Protein AF-A0AAW4X122-F1 (afdb_monomer_lite)

Organism: NCBI:txid2886943

InterPro domains:
  IPR004697 p-Aminobenzoyl-glutamate transport protein AbgT [PF03806] (35-118)
  IPR004697 p-Aminobenzoyl-glutamate transport protein AbgT [PTHR30282] (35-118)

Secondary structure (DSSP, 8-state):
-HHHHHHHHHTS-TTTHHHHHHHHHHHHHHHHHTTB-HHHHHHHHHHHHHHHHTT-TTSTTHHHHHHHHHTT-TT--HHHHHHHHHHHHHHHHHHHHHHHHHHHHTT--SSTT--SB-

Radius of gyration: 17.91 Å; chains: 1; bounding box: 44×28×44 Å

Structure (mmCIF, N/CA/C/O backbone):
data_AF-A0AAW4X122-F1
#
_entry.id   AF-A0AAW4X122-F1
#
loop_
_atom_site.group_PDB
_atom_site.id
_atom_site.type_symbol
_atom_site.label_atom_id
_atom_site.label_alt_id
_atom_site.label_comp_id
_atom_site.label_asym_id
_atom_site.label_entity_id
_atom_site.label_seq_id
_atom_site.pdbx_PDB_ins_code
_atom_site.Cartn_x
_atom_site.Cartn_y
_atom_site.Cartn_z
_atom_site.occupancy
_atom_site.B_iso_or_equiv
_atom_site.auth_seq_id
_atom_site.auth_comp_id
_atom_site.auth_asym_id
_atom_site.auth_atom_id
_atom_site.pdbx_PDB_model_num
ATOM 1 N N . MET A 1 1 ? 12.952 15.466 -13.818 1.00 48.69 1 MET A N 1
ATOM 2 C CA . MET A 1 1 ? 13.704 14.768 -12.749 1.00 48.69 1 MET A CA 1
ATOM 3 C C . MET A 1 1 ? 13.443 15.345 -11.349 1.00 48.69 1 MET A C 1
ATOM 5 O O . MET A 1 1 ? 13.039 14.600 -10.468 1.00 48.69 1 MET A O 1
ATOM 9 N N . SER A 1 2 ? 13.592 16.659 -11.122 1.00 38.81 2 SER A N 1
ATOM 10 C CA . SER A 1 2 ? 13.563 17.251 -9.765 1.00 38.81 2 SER A CA 1
ATOM 11 C C . SER A 1 2 ? 12.196 17.275 -9.059 1.00 38.81 2 SER A C 1
ATOM 13 O O . SER A 1 2 ? 12.145 17.308 -7.834 1.00 38.81 2 SER A O 1
ATOM 15 N N . ALA A 1 3 ? 11.078 17.220 -9.792 1.00 51.22 3 ALA A N 1
ATOM 16 C CA . ALA A 1 3 ? 9.736 17.197 -9.194 1.00 51.22 3 ALA A CA 1
ATOM 17 C C . ALA A 1 3 ? 9.359 15.825 -8.599 1.00 51.22 3 ALA A C 1
ATOM 19 O O . ALA A 1 3 ? 8.618 15.760 -7.620 1.00 51.22 3 ALA A O 1
ATOM 20 N N . LEU A 1 4 ? 9.894 14.739 -9.167 1.00 52.38 4 LEU A N 1
ATOM 21 C CA . LEU A 1 4 ? 9.585 13.365 -8.761 1.00 52.38 4 LEU A CA 1
ATOM 22 C C . LEU A 1 4 ? 10.324 12.992 -7.470 1.00 52.38 4 LEU A C 1
ATOM 24 O O . LEU A 1 4 ? 9.711 12.508 -6.522 1.00 52.38 4 LEU A O 1
ATOM 28 N N . LEU A 1 5 ? 11.615 13.338 -7.405 1.00 58.81 5 LEU A N 1
ATOM 29 C CA . LEU A 1 5 ? 12.432 13.221 -6.194 1.00 58.81 5 LEU A CA 1
ATOM 30 C C . LEU A 1 5 ? 11.823 14.014 -5.035 1.00 58.81 5 LEU A C 1
ATOM 32 O O . LEU A 1 5 ? 11.751 13.525 -3.916 1.00 58.81 5 LEU A O 1
ATOM 36 N N . ARG A 1 6 ? 11.299 15.213 -5.311 1.00 51.34 6 ARG A N 1
ATOM 37 C CA . ARG A 1 6 ? 10.684 16.062 -4.287 1.00 51.34 6 ARG A CA 1
ATOM 38 C C . ARG A 1 6 ? 9.366 15.487 -3.756 1.00 51.34 6 ARG A C 1
ATOM 40 O O . ARG A 1 6 ? 9.108 15.599 -2.566 1.00 51.34 6 ARG A O 1
ATOM 47 N N . LYS A 1 7 ? 8.557 14.837 -4.600 1.00 55.28 7 LYS A N 1
ATOM 48 C CA . LYS A 1 7 ? 7.319 14.160 -4.170 1.00 55.28 7 LYS A CA 1
ATOM 49 C C . LYS A 1 7 ? 7.583 12.868 -3.385 1.00 55.28 7 LYS A C 1
ATOM 51 O O . LYS A 1 7 ? 6.836 12.580 -2.461 1.00 55.28 7 LYS A O 1
ATOM 56 N N . LEU A 1 8 ? 8.645 12.135 -3.727 1.00 60.09 8 LEU A N 1
ATOM 57 C CA . LEU A 1 8 ? 9.098 10.945 -2.994 1.00 60.09 8 LEU A CA 1
ATOM 58 C C . LEU A 1 8 ? 9.674 11.297 -1.616 1.00 60.09 8 LEU A C 1
ATOM 60 O O . LEU A 1 8 ? 9.365 10.632 -0.634 1.00 60.09 8 LEU A O 1
ATOM 64 N N . VAL A 1 9 ? 10.473 12.365 -1.534 1.00 61.22 9 VAL A N 1
ATOM 65 C CA . VAL A 1 9 ? 11.101 12.809 -0.279 1.00 61.22 9 VAL A CA 1
ATOM 66 C C . VAL A 1 9 ? 10.086 13.435 0.680 1.00 61.22 9 VAL A C 1
ATOM 68 O O . VAL A 1 9 ? 10.154 13.180 1.874 1.00 61.22 9 VAL A O 1
ATOM 71 N N . LEU A 1 10 ? 9.128 14.223 0.180 1.00 62.31 10 LEU A N 1
ATOM 72 C CA . LEU A 1 10 ? 8.158 14.932 1.030 1.00 62.31 10 LEU A CA 1
ATOM 73 C C . LEU A 1 10 ? 6.956 14.077 1.470 1.00 62.31 10 LEU A C 1
ATOM 75 O O . LEU A 1 10 ? 6.157 14.540 2.279 1.00 62.31 10 LEU A O 1
ATOM 79 N N . GLY A 1 11 ? 6.789 12.871 0.919 1.00 60.94 11 GLY A N 1
ATOM 80 C CA . GLY A 1 11 ? 5.699 11.954 1.276 1.00 60.94 11 GLY A CA 1
ATOM 81 C C . GLY A 1 11 ? 6.077 10.891 2.312 1.00 60.94 11 GLY A C 1
ATOM 82 O O . GLY A 1 11 ? 5.191 10.216 2.830 1.00 60.94 11 GLY A O 1
ATOM 83 N N . ALA A 1 12 ? 7.369 10.723 2.610 1.00 58.75 12 ALA A N 1
ATOM 84 C CA . ALA A 1 12 ? 7.861 9.694 3.520 1.00 58.75 12 ALA A CA 1
ATOM 85 C C . ALA A 1 12 ? 8.046 10.249 4.950 1.00 58.75 12 ALA A C 1
ATOM 87 O O . ALA A 1 12 ? 8.539 11.364 5.102 1.00 58.75 12 ALA A O 1
ATOM 88 N N . PRO A 1 13 ? 7.690 9.493 6.008 1.00 57.06 13 PRO A N 1
ATOM 89 C CA . PRO A 1 13 ? 7.897 9.919 7.395 1.00 57.06 13 PRO A CA 1
ATOM 90 C C . PRO A 1 13 ? 9.382 10.203 7.675 1.00 57.06 13 PRO A C 1
ATOM 92 O O . PRO A 1 13 ? 10.225 9.360 7.367 1.00 57.06 13 PRO A O 1
ATOM 95 N N . ASP A 1 14 ? 9.693 11.351 8.296 1.00 62.88 14 ASP A N 1
ATOM 96 C CA . ASP A 1 14 ? 11.051 11.922 8.447 1.00 62.88 14 ASP A CA 1
ATOM 97 C C . ASP A 1 14 ? 12.128 10.924 8.903 1.00 62.88 14 ASP A C 1
ATOM 99 O O . ASP A 1 14 ? 13.269 10.954 8.443 1.00 62.88 14 ASP A O 1
ATOM 103 N N . LYS A 1 15 ? 11.756 9.975 9.768 1.00 72.44 15 LYS A N 1
ATOM 104 C CA . LYS A 1 15 ? 12.646 8.928 10.292 1.00 72.44 15 LYS A CA 1
ATOM 105 C C . LYS A 1 15 ? 13.127 7.925 9.231 1.00 72.44 15 LYS A C 1
ATOM 107 O O . LYS A 1 15 ? 14.165 7.295 9.413 1.00 72.44 15 LYS A O 1
ATOM 112 N N . TYR A 1 16 ? 12.380 7.754 8.143 1.00 75.50 16 TYR A N 1
ATOM 113 C CA . TYR A 1 16 ? 12.597 6.712 7.137 1.00 75.50 16 TYR A CA 1
ATOM 114 C C . TYR A 1 16 ? 12.955 7.259 5.752 1.00 75.50 16 TYR A C 1
ATOM 116 O O . TYR A 1 16 ? 13.205 6.464 4.849 1.00 75.50 16 TYR A O 1
ATOM 124 N N . ILE A 1 17 ? 13.046 8.583 5.576 1.00 73.38 17 ILE A N 1
ATOM 125 C CA . ILE A 1 17 ? 13.379 9.218 4.288 1.00 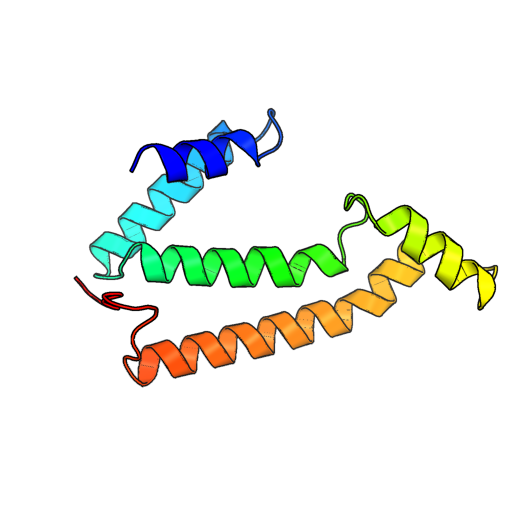73.38 17 ILE A CA 1
ATOM 126 C C . ILE A 1 17 ? 14.697 8.671 3.725 1.00 73.38 17 ILE A C 1
ATOM 128 O O . ILE A 1 17 ? 14.755 8.282 2.562 1.00 73.38 17 ILE A O 1
ATOM 132 N N . THR A 1 18 ? 15.742 8.560 4.548 1.00 72.44 18 THR A N 1
ATOM 133 C CA . THR A 1 18 ? 17.043 8.030 4.110 1.00 72.44 18 THR A CA 1
ATOM 134 C C . THR A 1 18 ? 16.936 6.586 3.619 1.00 72.44 18 THR A C 1
ATOM 136 O O . THR A 1 18 ? 17.464 6.251 2.561 1.00 72.44 18 THR A O 1
ATOM 139 N N . ALA A 1 19 ? 16.212 5.736 4.352 1.00 76.31 19 ALA A N 1
ATOM 140 C CA . ALA A 1 19 ? 16.003 4.343 3.967 1.00 76.31 19 ALA A CA 1
ATOM 141 C C . ALA A 1 19 ? 15.178 4.234 2.675 1.00 76.31 19 ALA A C 1
ATOM 143 O O . ALA A 1 19 ? 15.532 3.461 1.789 1.00 76.31 19 ALA A O 1
ATOM 144 N N . ALA A 1 20 ? 14.129 5.050 2.535 1.00 73.94 20 ALA A N 1
ATOM 145 C CA . ALA A 1 20 ? 13.291 5.099 1.343 1.00 73.94 20 ALA A CA 1
ATOM 146 C C . ALA A 1 20 ? 14.078 5.547 0.101 1.00 73.94 20 ALA A C 1
ATOM 148 O O . ALA A 1 20 ? 13.939 4.945 -0.961 1.00 73.94 20 ALA A O 1
ATOM 149 N N . VAL A 1 21 ? 14.943 6.559 0.231 1.00 75.06 21 VAL A N 1
ATOM 150 C CA . VAL A 1 21 ? 15.781 7.058 -0.872 1.00 75.06 21 VAL A CA 1
ATOM 151 C C . VAL A 1 21 ? 16.822 6.021 -1.299 1.00 75.06 21 VAL A C 1
ATOM 153 O O . VAL A 1 21 ? 16.987 5.793 -2.497 1.00 75.06 21 VAL A O 1
ATOM 156 N N . ILE A 1 22 ? 17.486 5.351 -0.349 1.00 78.12 22 ILE A N 1
ATOM 157 C CA . ILE A 1 22 ? 18.445 4.274 -0.652 1.00 78.12 22 ILE A CA 1
ATOM 158 C C . ILE A 1 22 ? 17.732 3.109 -1.344 1.00 78.12 22 ILE A C 1
ATOM 160 O O . ILE A 1 22 ? 18.181 2.643 -2.389 1.00 78.12 22 ILE A O 1
ATOM 164 N N . PHE A 1 23 ? 16.598 2.670 -0.795 1.00 74.62 23 PHE A N 1
ATOM 165 C CA . PHE A 1 23 ? 15.816 1.576 -1.360 1.00 74.62 23 PHE A CA 1
ATOM 166 C C . PHE A 1 23 ? 15.337 1.895 -2.782 1.00 74.62 23 PHE A C 1
ATOM 168 O O . PHE A 1 23 ? 15.537 1.094 -3.691 1.00 74.62 23 PHE A O 1
ATOM 175 N N . ALA A 1 24 ? 14.788 3.093 -3.007 1.00 72.44 24 ALA A N 1
ATOM 176 C CA . ALA A 1 24 ? 14.373 3.541 -4.334 1.00 72.44 24 ALA A CA 1
ATOM 177 C C . ALA A 1 24 ? 15.549 3.599 -5.326 1.00 72.44 24 ALA A C 1
ATOM 179 O O . ALA A 1 24 ? 15.397 3.201 -6.480 1.00 72.44 24 ALA A O 1
ATOM 180 N N . GLY A 1 25 ? 16.728 4.046 -4.880 1.00 73.12 25 GLY A N 1
ATOM 181 C CA . GLY A 1 25 ? 17.940 4.083 -5.702 1.00 73.12 25 GLY A CA 1
ATOM 182 C C . GLY A 1 25 ? 18.437 2.694 -6.117 1.00 73.12 25 GLY A C 1
ATOM 183 O O . GLY A 1 25 ? 18.806 2.499 -7.277 1.00 73.12 25 GLY A O 1
ATOM 184 N N . ILE A 1 26 ? 18.398 1.720 -5.202 1.00 76.25 26 ILE A N 1
ATOM 185 C CA . ILE A 1 26 ? 18.752 0.319 -5.484 1.00 76.25 26 ILE A CA 1
ATOM 186 C C . ILE A 1 26 ? 17.748 -0.291 -6.465 1.00 76.25 26 ILE A C 1
ATOM 188 O O . ILE A 1 26 ? 18.148 -0.853 -7.480 1.00 76.25 26 ILE A O 1
ATOM 192 N N . MET A 1 27 ? 16.448 -0.118 -6.211 1.00 71.25 27 MET A N 1
ATOM 193 C CA . MET A 1 27 ? 15.393 -0.616 -7.097 1.00 71.25 27 MET A CA 1
ATOM 194 C C . MET A 1 27 ? 15.496 -0.020 -8.505 1.00 71.25 27 MET A C 1
ATOM 196 O O . MET A 1 27 ? 15.322 -0.738 -9.484 1.00 71.25 27 MET A O 1
ATOM 200 N N . SER A 1 28 ? 15.826 1.271 -8.621 1.00 67.88 28 SER A N 1
ATOM 201 C CA . SER A 1 28 ? 16.022 1.928 -9.917 1.00 67.88 28 SER A CA 1
ATOM 202 C C . SER A 1 28 ? 17.255 1.418 -10.667 1.00 67.88 28 SER A C 1
ATOM 204 O O . SER A 1 28 ? 17.193 1.311 -11.888 1.00 67.88 28 SER A O 1
ATOM 206 N N . ASN A 1 29 ? 18.359 1.111 -9.973 1.00 70.94 29 ASN A N 1
ATOM 207 C CA . ASN A 1 29 ? 19.541 0.513 -10.610 1.00 70.94 29 ASN A CA 1
ATOM 208 C C . ASN A 1 29 ? 19.233 -0.894 -11.121 1.00 70.94 29 ASN A C 1
ATOM 210 O O . ASN A 1 29 ? 19.478 -1.178 -12.284 1.00 70.94 29 ASN A O 1
ATOM 214 N N . ILE A 1 30 ? 18.607 -1.736 -10.292 1.00 73.81 30 ILE A N 1
ATOM 215 C CA . ILE A 1 30 ? 18.230 -3.103 -10.681 1.00 73.81 30 ILE A CA 1
ATOM 216 C C . ILE A 1 30 ? 17.258 -3.085 -11.866 1.00 73.81 30 ILE A C 1
ATOM 218 O O . ILE A 1 30 ? 17.395 -3.884 -12.789 1.00 73.81 30 ILE A O 1
ATOM 222 N N . ALA A 1 31 ? 16.285 -2.168 -11.858 1.00 68.56 31 ALA A N 1
ATOM 223 C CA . ALA A 1 31 ? 15.361 -2.002 -12.972 1.00 68.56 31 ALA A CA 1
ATOM 224 C C . ALA A 1 31 ? 16.103 -1.609 -14.259 1.00 68.56 31 ALA A C 1
ATOM 226 O O . ALA A 1 31 ? 15.873 -2.230 -15.289 1.00 68.56 31 ALA A O 1
ATOM 227 N N . SER A 1 32 ? 17.030 -0.649 -14.183 1.00 69.38 32 SER A N 1
ATOM 228 C CA . SER A 1 32 ? 17.825 -0.206 -15.333 1.00 69.38 32 SER A CA 1
ATOM 229 C C . SER A 1 32 ? 18.752 -1.301 -15.871 1.00 69.38 32 SER A C 1
ATOM 231 O O . SER A 1 32 ? 18.825 -1.476 -17.083 1.00 69.38 32 SER A O 1
ATOM 233 N N . ASP A 1 33 ? 19.424 -2.060 -15.001 1.00 70.19 33 ASP A N 1
ATOM 234 C CA . ASP A 1 33 ? 20.297 -3.177 -15.396 1.00 70.19 33 ASP A CA 1
ATOM 235 C C . ASP A 1 33 ? 19.508 -4.318 -16.053 1.00 70.19 33 ASP A C 1
ATOM 237 O O . ASP A 1 33 ? 20.014 -5.016 -16.930 1.00 70.19 33 ASP A O 1
ATOM 241 N N . ALA A 1 34 ? 18.245 -4.493 -15.656 1.00 68.50 34 ALA A N 1
ATOM 242 C CA . ALA A 1 34 ? 17.313 -5.430 -16.274 1.00 68.50 34 ALA A CA 1
ATOM 243 C C . ALA A 1 34 ? 16.603 -4.863 -17.524 1.00 68.50 34 ALA A C 1
ATOM 245 O O . ALA A 1 34 ? 15.772 -5.556 -18.111 1.00 68.50 34 ALA A O 1
ATOM 246 N N . GLY A 1 35 ? 16.914 -3.625 -17.933 1.00 69.38 35 GLY A N 1
ATOM 247 C CA . GLY A 1 35 ? 16.339 -2.957 -19.106 1.00 69.38 35 GLY A CA 1
ATOM 248 C C . GLY A 1 35 ? 14.933 -2.382 -18.903 1.00 69.38 35 GLY A C 1
ATOM 249 O O . GLY A 1 35 ? 14.289 -2.011 -19.880 1.00 69.38 35 GLY A O 1
ATOM 250 N N . TYR A 1 36 ? 14.428 -2.305 -17.669 1.00 73.56 36 TYR A N 1
ATOM 251 C CA . TYR A 1 36 ? 13.095 -1.782 -17.354 1.00 73.56 36 TYR A CA 1
ATOM 252 C C . TYR A 1 36 ? 13.081 -0.265 -17.178 1.00 73.56 36 TYR A C 1
ATOM 254 O O . TYR A 1 36 ? 13.954 0.328 -16.539 1.00 73.56 36 TYR A O 1
ATOM 262 N N . SER A 1 37 ? 12.021 0.366 -17.682 1.00 75.56 37 SER A N 1
ATOM 263 C CA . SER A 1 37 ? 11.860 1.813 -17.601 1.00 75.56 37 SER A CA 1
ATOM 264 C C . SER A 1 37 ? 11.464 2.306 -16.193 1.00 75.56 37 SER A C 1
ATOM 266 O O . SER A 1 37 ? 10.764 1.609 -15.443 1.00 75.56 37 SER A O 1
ATOM 268 N N . PRO A 1 38 ? 11.855 3.534 -15.799 1.00 74.75 38 PRO A N 1
ATOM 269 C CA . PRO A 1 38 ? 11.405 4.152 -14.547 1.00 74.75 38 PRO A CA 1
ATOM 270 C C . PRO A 1 38 ? 9.876 4.258 -14.423 1.00 74.75 38 PRO A C 1
ATOM 272 O O . PRO A 1 38 ? 9.334 4.289 -13.316 1.00 74.75 38 PRO A O 1
ATOM 275 N N . GLU A 1 39 ? 9.164 4.324 -15.546 1.00 77.69 39 GLU A N 1
ATOM 276 C CA . GLU A 1 39 ? 7.705 4.325 -15.636 1.00 77.69 39 GLU A CA 1
ATOM 277 C C . GLU A 1 39 ? 7.117 2.992 -15.156 1.00 77.69 39 GLU A C 1
ATOM 279 O O . GLU A 1 39 ? 6.133 2.985 -14.410 1.00 77.69 39 GLU A O 1
ATOM 284 N N . PHE A 1 40 ? 7.751 1.870 -15.513 1.00 78.44 40 PHE A N 1
ATOM 285 C CA . PHE A 1 40 ? 7.368 0.543 -15.033 1.00 78.44 40 PHE A CA 1
ATOM 286 C C . PHE A 1 40 ? 7.564 0.414 -13.518 1.00 78.44 40 PHE A C 1
ATOM 288 O O . PHE A 1 40 ? 6.651 -0.014 -12.805 1.00 78.44 40 PHE A O 1
ATOM 295 N N . ALA A 1 41 ? 8.702 0.886 -12.999 1.00 79.81 41 ALA A N 1
ATOM 296 C CA . ALA A 1 41 ? 8.958 0.915 -11.559 1.00 79.81 41 ALA A CA 1
ATOM 297 C C . ALA A 1 41 ? 7.927 1.777 -10.799 1.00 79.81 41 ALA A C 1
ATOM 299 O O . ALA A 1 41 ? 7.430 1.379 -9.743 1.00 79.81 41 ALA A O 1
ATOM 300 N N . GLN A 1 42 ? 7.541 2.934 -11.350 1.00 80.56 42 GLN A N 1
ATOM 301 C CA . GLN A 1 42 ? 6.496 3.786 -10.768 1.00 80.56 42 GLN A CA 1
ATOM 302 C C . GLN A 1 42 ? 5.115 3.125 -10.764 1.00 80.56 42 GLN A C 1
ATOM 304 O O . GLN A 1 42 ? 4.349 3.307 -9.816 1.00 80.56 42 GLN A O 1
ATOM 309 N N . MET A 1 43 ? 4.774 2.369 -11.806 1.00 84.00 43 MET A N 1
ATOM 310 C CA . MET A 1 43 ? 3.515 1.631 -11.854 1.00 84.00 43 MET A CA 1
ATOM 311 C C . MET A 1 43 ? 3.466 0.552 -10.765 1.00 84.00 43 MET A C 1
ATOM 313 O O . MET A 1 43 ? 2.482 0.481 -10.028 1.00 84.00 43 MET A O 1
ATOM 317 N N . ALA A 1 44 ? 4.544 -0.220 -10.596 1.00 83.56 44 ALA A N 1
ATOM 318 C CA . ALA A 1 44 ? 4.648 -1.210 -9.525 1.00 83.56 44 ALA A CA 1
ATOM 319 C C . ALA A 1 44 ? 4.522 -0.567 -8.129 1.00 83.56 44 ALA A C 1
ATOM 321 O O . ALA A 1 44 ? 3.778 -1.064 -7.282 1.00 83.56 44 ALA A O 1
ATOM 322 N N . TYR A 1 45 ? 5.166 0.587 -7.912 1.00 84.31 45 TYR A N 1
ATOM 323 C CA . TYR A 1 45 ? 5.025 1.358 -6.672 1.00 84.31 45 TYR A CA 1
ATOM 324 C C . TYR A 1 45 ? 3.566 1.762 -6.402 1.00 84.31 45 TYR A C 1
ATOM 326 O O . TYR A 1 45 ? 3.066 1.579 -5.294 1.00 84.31 45 TYR A O 1
ATOM 334 N N . ARG A 1 46 ? 2.854 2.270 -7.417 1.00 87.94 46 ARG A N 1
ATOM 335 C CA . ARG A 1 46 ? 1.446 2.694 -7.290 1.00 87.94 46 ARG A CA 1
ATOM 336 C C . ARG A 1 46 ? 0.509 1.546 -6.923 1.00 87.94 46 ARG A C 1
ATOM 338 O O . ARG A 1 46 ? -0.417 1.740 -6.135 1.00 87.94 46 ARG A O 1
ATOM 345 N N . ILE A 1 47 ? 0.757 0.360 -7.472 1.00 89.31 47 ILE A N 1
ATOM 346 C CA . ILE A 1 47 ? 0.011 -0.851 -7.117 1.00 89.31 47 ILE A CA 1
ATOM 347 C C . ILE A 1 47 ? 0.208 -1.172 -5.628 1.00 89.31 47 ILE A C 1
ATOM 349 O O . ILE A 1 47 ? -0.771 -1.365 -4.906 1.00 89.31 47 ILE A O 1
ATOM 353 N N . GLY A 1 48 ? 1.452 -1.154 -5.141 1.00 86.69 48 GLY A N 1
ATOM 354 C CA . GLY A 1 48 ? 1.757 -1.401 -3.728 1.00 86.69 48 GLY A CA 1
ATOM 355 C C . GLY A 1 48 ? 1.137 -0.372 -2.774 1.00 86.69 48 GLY A C 1
ATOM 356 O O . GLY A 1 48 ? 0.486 -0.742 -1.797 1.00 86.69 48 GLY A O 1
ATOM 357 N N . ASP A 1 49 ? 1.288 0.917 -3.082 1.00 87.69 49 ASP A N 1
ATOM 358 C CA . ASP A 1 49 ? 0.746 2.017 -2.273 1.00 87.69 49 ASP A CA 1
ATOM 359 C C . ASP A 1 49 ? -0.787 1.926 -2.147 1.00 87.69 49 ASP A C 1
ATOM 361 O O . ASP A 1 49 ? -1.347 1.960 -1.053 1.00 87.69 49 ASP A O 1
ATOM 365 N N . SER A 1 50 ? -1.487 1.700 -3.262 1.00 89.00 50 SER A N 1
ATOM 366 C CA . SER A 1 50 ? -2.956 1.646 -3.272 1.00 89.00 50 SER A CA 1
ATOM 367 C C . SER A 1 50 ? -3.545 0.469 -2.485 1.00 89.00 50 SER A C 1
ATOM 369 O O . SER A 1 50 ? -4.525 0.636 -1.758 1.00 89.00 50 SER A O 1
ATOM 371 N N . THR A 1 51 ? -2.949 -0.717 -2.609 1.00 87.12 51 THR A N 1
ATOM 372 C CA . THR A 1 51 ? -3.481 -1.968 -2.042 1.00 87.12 51 THR A CA 1
ATOM 373 C C . THR A 1 51 ? -3.349 -2.016 -0.520 1.00 87.12 51 THR A C 1
ATOM 375 O O . THR A 1 51 ? -4.198 -2.597 0.159 1.00 87.12 51 THR A O 1
ATOM 378 N N . THR A 1 52 ? -2.329 -1.355 0.031 1.00 84.44 52 THR A N 1
ATOM 379 C CA . THR A 1 52 ? -2.021 -1.335 1.472 1.00 84.44 52 THR A CA 1
ATOM 380 C C . THR A 1 52 ? -2.691 -0.186 2.232 1.00 84.44 52 THR A C 1
ATOM 382 O O . THR A 1 52 ? -2.895 -0.279 3.446 1.00 84.44 52 THR A O 1
ATOM 385 N N . ASN A 1 53 ? -3.136 0.862 1.532 1.00 85.81 53 ASN A N 1
ATOM 386 C CA . ASN A 1 53 ? -3.862 1.979 2.143 1.00 85.81 53 ASN A CA 1
ATOM 387 C C . ASN A 1 53 ? -5.169 1.546 2.834 1.00 85.81 53 ASN A C 1
ATOM 389 O O . ASN A 1 53 ? -5.551 2.146 3.834 1.00 85.81 53 ASN A O 1
ATOM 393 N N . ILE A 1 54 ? -5.823 0.478 2.361 1.00 82.88 54 ILE A N 1
ATOM 394 C CA . ILE A 1 54 ? -7.111 -0.009 2.896 1.00 82.88 54 ILE A CA 1
ATOM 395 C C . ILE A 1 54 ? -6.973 -0.546 4.335 1.00 82.88 54 ILE A C 1
ATOM 397 O O . ILE A 1 54 ? -7.886 -0.407 5.145 1.00 82.88 54 ILE A O 1
ATOM 401 N N . ILE A 1 55 ? -5.827 -1.143 4.671 1.00 87.19 55 ILE A N 1
ATOM 402 C CA . ILE A 1 55 ? -5.576 -1.758 5.988 1.00 87.19 55 ILE A CA 1
ATOM 403 C C . ILE A 1 55 ? -4.850 -0.818 6.960 1.00 87.19 55 ILE A C 1
ATOM 405 O O . ILE A 1 55 ? -4.576 -1.196 8.098 1.00 87.19 55 ILE A O 1
ATOM 409 N N . THR A 1 56 ? -4.520 0.401 6.528 1.00 87.19 56 THR A N 1
ATOM 410 C CA . THR A 1 56 ? -3.700 1.332 7.305 1.00 87.19 56 THR A CA 1
ATOM 411 C C . THR A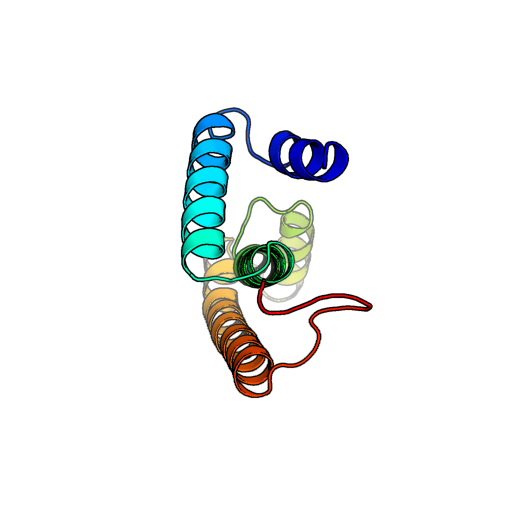 1 56 ? -4.573 2.222 8.199 1.00 87.19 56 THR A C 1
ATOM 413 O O . THR A 1 56 ? -5.313 3.062 7.686 1.00 87.19 56 THR A O 1
ATOM 416 N N . PRO A 1 57 ? -4.450 2.147 9.540 1.00 79.94 57 PRO A N 1
ATOM 417 C CA . PRO A 1 57 ? -5.246 2.976 10.454 1.00 79.94 57 PRO A CA 1
ATOM 418 C C . PRO A 1 57 ? -4.812 4.448 10.493 1.00 79.94 57 PRO A C 1
ATOM 420 O O . PRO A 1 57 ? -5.468 5.275 11.119 1.00 79.94 57 PRO A O 1
ATOM 423 N N . LEU A 1 58 ? -3.691 4.781 9.849 1.00 82.12 58 LEU A N 1
ATOM 424 C CA . LEU A 1 58 ? -3.095 6.119 9.848 1.00 82.12 58 LEU A CA 1
ATOM 425 C C . LEU A 1 58 ? -3.645 7.027 8.739 1.00 82.12 58 LEU A C 1
ATOM 427 O O . LEU A 1 58 ? -3.258 8.192 8.656 1.00 82.12 58 LEU A O 1
ATOM 431 N N . MET A 1 59 ? -4.524 6.519 7.869 1.00 83.62 59 MET A N 1
ATOM 432 C CA . MET A 1 59 ? -5.106 7.339 6.809 1.00 83.62 59 MET A CA 1
ATOM 433 C C . MET A 1 59 ? -6.068 8.397 7.395 1.00 83.62 59 MET A C 1
ATOM 435 O O . MET A 1 59 ? -6.848 8.070 8.293 1.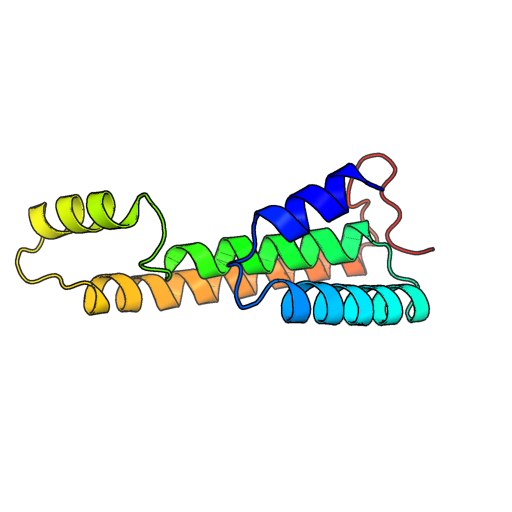00 83.62 59 MET A O 1
ATOM 439 N N . PRO A 1 60 ? -6.106 9.640 6.870 1.00 83.81 60 PRO A N 1
ATOM 440 C CA . PRO A 1 60 ? -6.945 10.718 7.418 1.00 83.81 60 PRO A CA 1
ATOM 441 C C . PRO A 1 60 ? -8.443 10.382 7.521 1.00 83.81 60 PRO A C 1
ATOM 443 O O . PRO A 1 60 ? -9.145 10.908 8.380 1.00 83.81 60 PRO A O 1
ATOM 446 N N . TYR A 1 61 ? -8.936 9.486 6.661 1.00 84.94 61 TYR A N 1
ATOM 447 C CA . TYR A 1 61 ? -10.344 9.086 6.606 1.00 84.94 61 TYR A CA 1
ATOM 448 C C . TYR A 1 61 ? -10.714 7.959 7.582 1.00 84.94 61 TYR A C 1
ATOM 450 O O . TYR A 1 61 ? -11.898 7.672 7.750 1.00 84.94 61 TYR A O 1
ATOM 458 N N . PHE A 1 62 ? -9.740 7.331 8.249 1.00 86.25 62 PHE A N 1
ATOM 459 C CA . PHE A 1 62 ? -9.972 6.148 9.081 1.00 86.25 62 PHE A CA 1
ATOM 460 C C . PHE A 1 62 ? -10.978 6.407 10.212 1.00 86.25 62 PHE A C 1
ATOM 462 O O . PHE A 1 62 ? -11.886 5.609 10.443 1.00 86.25 62 PHE A O 1
ATOM 469 N N . ALA A 1 63 ? -10.872 7.569 10.867 1.00 88.88 63 ALA A N 1
ATOM 470 C CA . ALA A 1 63 ? -11.783 7.973 11.938 1.00 88.88 63 ALA A CA 1
ATOM 471 C C . ALA A 1 63 ? -13.246 8.055 11.469 1.00 88.88 63 ALA A C 1
ATOM 473 O O . ALA A 1 63 ? -14.155 7.645 12.188 1.00 88.88 63 ALA A O 1
ATOM 474 N N . ILE A 1 64 ? -13.470 8.535 10.242 1.00 91.69 64 ILE A N 1
ATOM 475 C CA . ILE A 1 64 ? -14.804 8.628 9.642 1.00 91.69 64 ILE A CA 1
ATOM 476 C C . ILE A 1 64 ? -15.350 7.224 9.359 1.00 91.69 64 ILE A C 1
ATOM 478 O O . ILE A 1 64 ? -16.504 6.944 9.675 1.00 91.69 64 ILE A O 1
ATOM 482 N N . ILE A 1 65 ? -14.521 6.325 8.820 1.00 89.75 65 ILE A N 1
ATOM 483 C CA . ILE A 1 65 ? -14.924 4.943 8.523 1.00 89.75 65 ILE A CA 1
ATOM 484 C C . ILE A 1 65 ? -15.330 4.213 9.809 1.00 89.75 65 ILE A C 1
ATOM 486 O O . ILE A 1 65 ? -16.390 3.595 9.837 1.00 89.75 65 ILE A O 1
ATOM 490 N N . ILE A 1 66 ? -14.547 4.335 10.888 1.00 90.94 66 ILE A N 1
ATOM 491 C CA . ILE A 1 66 ? -14.891 3.763 12.201 1.00 90.94 66 ILE A CA 1
ATOM 492 C C . ILE A 1 66 ? -16.208 4.339 12.732 1.00 90.94 66 ILE A C 1
ATOM 494 O O . ILE A 1 66 ? -17.047 3.581 13.208 1.00 90.94 66 ILE A O 1
ATOM 498 N N . ALA A 1 67 ? -16.417 5.656 12.638 1.00 91.25 67 ALA A N 1
ATOM 499 C CA . ALA A 1 67 ? -17.654 6.285 13.101 1.00 91.25 67 ALA A CA 1
ATOM 500 C C . ALA A 1 67 ? -18.887 5.767 12.339 1.00 91.25 67 ALA A C 1
ATOM 502 O O . ALA A 1 67 ? -19.927 5.510 12.944 1.00 91.25 67 ALA A O 1
ATOM 503 N N . PHE A 1 68 ? -18.769 5.565 11.024 1.00 93.50 68 PHE A N 1
ATOM 504 C CA . PHE A 1 68 ? -19.837 4.964 10.227 1.00 93.50 68 PHE A CA 1
ATOM 505 C C . PHE A 1 68 ? -20.025 3.477 10.512 1.00 93.50 68 PHE A C 1
ATOM 507 O O . PHE A 1 68 ? -21.164 3.032 10.572 1.00 93.50 68 PHE A O 1
ATOM 514 N N . ALA A 1 69 ? -18.950 2.715 10.706 1.00 91.81 69 ALA A N 1
ATOM 515 C CA . ALA A 1 69 ? -19.042 1.296 11.027 1.00 91.81 69 ALA A CA 1
ATOM 516 C C . ALA A 1 69 ? -19.737 1.078 12.379 1.00 91.81 69 ALA A C 1
ATOM 518 O O . ALA A 1 69 ? -20.657 0.268 12.466 1.00 91.81 69 ALA A O 1
ATOM 519 N N . LYS A 1 70 ? -19.395 1.898 13.384 1.00 94.25 70 LYS A N 1
ATOM 520 C CA . LYS A 1 70 ? -20.050 1.892 14.698 1.00 94.25 70 LYS A CA 1
ATOM 521 C C . LYS A 1 70 ? -21.545 2.183 14.653 1.00 94.25 70 LYS A C 1
ATOM 523 O O . LYS A 1 70 ? -22.272 1.715 15.508 1.00 94.25 70 LYS A O 1
ATOM 528 N N . LYS A 1 71 ? -22.032 2.901 13.637 1.00 93.94 71 LYS A N 1
ATOM 529 C CA . LYS A 1 71 ? -23.475 3.125 13.451 1.00 93.94 71 LYS A CA 1
ATOM 530 C C . LYS A 1 71 ? -24.250 1.829 13.163 1.00 93.94 71 LYS A C 1
ATOM 532 O O . LYS A 1 71 ? -25.457 1.792 13.385 1.00 93.94 71 LYS A O 1
ATOM 537 N N . TYR A 1 72 ? -23.588 0.815 12.607 1.00 93.50 72 TYR A N 1
ATOM 538 C CA . TYR A 1 72 ? -24.201 -0.470 12.256 1.00 93.50 72 TYR A CA 1
ATOM 539 C C . TYR A 1 72 ? -23.826 -1.591 13.231 1.00 93.50 72 TYR A C 1
ATOM 541 O O . TYR A 1 72 ? -24.602 -2.530 13.380 1.00 93.50 72 TYR A O 1
ATOM 549 N N . ASP A 1 73 ? -22.660 -1.492 13.873 1.00 92.81 73 ASP A N 1
ATOM 550 C CA . ASP A 1 73 ? -22.142 -2.456 14.844 1.00 92.81 73 ASP A CA 1
ATOM 551 C C . ASP A 1 73 ? -21.340 -1.720 15.932 1.00 92.81 73 ASP A C 1
ATOM 553 O O . ASP A 1 73 ? -20.199 -1.308 15.708 1.00 92.81 73 ASP A O 1
ATOM 557 N N . ASP A 1 74 ? -21.941 -1.530 17.108 1.00 91.00 74 ASP A N 1
ATOM 558 C CA . ASP A 1 74 ? -21.362 -0.747 18.208 1.00 91.00 74 ASP A CA 1
ATOM 559 C C . ASP A 1 74 ? -20.067 -1.362 18.783 1.00 91.00 74 ASP A C 1
ATOM 561 O O . ASP A 1 74 ? -19.201 -0.632 19.294 1.00 91.00 74 ASP A O 1
ATOM 565 N N . ASP A 1 75 ? -19.905 -2.684 18.650 1.00 91.31 75 ASP A N 1
ATOM 566 C CA . ASP A 1 75 ? -18.764 -3.453 19.155 1.00 91.31 75 ASP A CA 1
ATOM 567 C C . ASP A 1 75 ? -17.580 -3.469 18.173 1.00 91.31 75 ASP A C 1
ATOM 569 O O . ASP A 1 75 ? -16.494 -3.969 18.498 1.00 91.31 75 ASP A O 1
ATOM 573 N N . ILE A 1 76 ? -17.733 -2.888 16.974 1.00 91.50 76 ILE A N 1
ATOM 574 C CA . ILE A 1 76 ? -16.665 -2.900 15.977 1.00 91.50 76 ILE A CA 1
ATOM 575 C C . ILE A 1 76 ? -15.453 -2.078 16.444 1.00 91.50 76 ILE A C 1
ATOM 577 O O . ILE A 1 76 ? -15.493 -0.863 16.681 1.00 91.5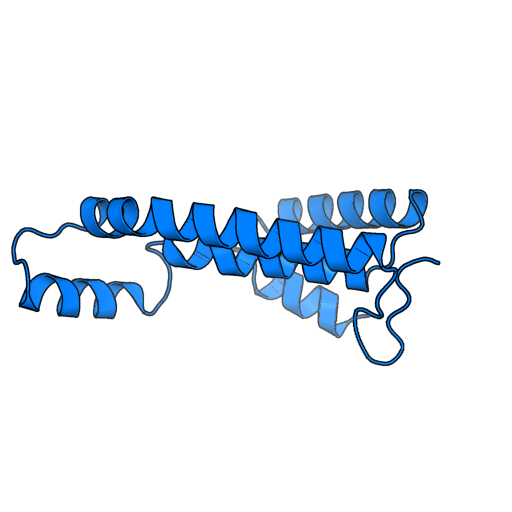0 76 ILE A O 1
ATOM 581 N N . GLY A 1 77 ? -14.324 -2.773 16.579 1.00 90.00 77 GLY A N 1
ATOM 582 C CA . GLY A 1 77 ? -13.031 -2.190 16.910 1.00 90.00 77 GLY A CA 1
ATOM 583 C C . GLY A 1 77 ? -12.182 -1.884 15.676 1.00 90.00 77 GLY A C 1
ATOM 584 O O . GLY A 1 77 ? -12.428 -2.376 14.576 1.00 90.00 77 GLY A O 1
ATOM 585 N N . ILE A 1 78 ? -11.097 -1.134 15.891 1.00 89.81 78 ILE A N 1
ATOM 586 C CA . ILE A 1 78 ? -10.064 -0.854 14.876 1.00 89.81 78 ILE A CA 1
ATOM 587 C C . ILE A 1 78 ? -9.519 -2.158 14.280 1.00 89.81 78 ILE A C 1
ATOM 589 O O . ILE A 1 78 ? -9.395 -2.279 13.066 1.00 89.81 78 ILE A O 1
ATOM 593 N N . GLY A 1 79 ? -9.242 -3.151 15.132 1.00 89.44 79 GLY A N 1
ATOM 594 C CA . GLY A 1 79 ? -8.732 -4.454 14.701 1.00 89.44 79 GLY A CA 1
ATOM 595 C C . GLY A 1 79 ? -9.726 -5.231 13.838 1.00 89.44 79 GLY A C 1
ATOM 596 O O . GLY A 1 79 ? -9.326 -5.772 12.814 1.00 89.44 79 GLY A O 1
ATOM 597 N N . THR A 1 80 ? -11.010 -5.234 14.206 1.00 90.38 80 THR A N 1
ATOM 598 C CA . THR A 1 80 ? -12.085 -5.887 13.440 1.00 90.38 80 THR A CA 1
ATOM 599 C C . THR A 1 80 ? -12.280 -5.222 12.080 1.00 90.38 80 THR A C 1
ATOM 601 O O . THR A 1 80 ? -12.430 -5.893 11.060 1.00 90.38 80 THR A O 1
ATOM 604 N N . LEU A 1 81 ? -12.215 -3.891 12.030 1.00 90.12 81 LEU A N 1
ATOM 605 C CA . LEU A 1 81 ? -12.297 -3.168 10.768 1.00 90.12 81 LEU A CA 1
ATOM 606 C C . LEU A 1 81 ? -11.090 -3.478 9.868 1.00 90.12 81 LEU A C 1
ATOM 608 O O . LEU A 1 81 ? -11.260 -3.763 8.692 1.00 90.12 81 LEU A O 1
ATOM 612 N N . ILE A 1 82 ? -9.867 -3.493 10.404 1.00 91.00 82 ILE A N 1
ATOM 613 C CA . ILE A 1 82 ? -8.680 -3.833 9.605 1.00 91.00 82 ILE A CA 1
ATOM 614 C C . ILE A 1 82 ? -8.738 -5.291 9.136 1.00 91.00 82 ILE A C 1
ATOM 616 O O . ILE A 1 82 ? -8.495 -5.563 7.964 1.00 91.00 82 ILE A O 1
ATOM 620 N N . SER A 1 83 ? -9.086 -6.233 10.015 1.00 91.56 83 SER A N 1
ATOM 621 C CA . SER A 1 83 ? -9.112 -7.660 9.678 1.00 91.56 83 SER A CA 1
ATOM 622 C C . SER A 1 83 ? -10.160 -7.990 8.619 1.00 91.56 83 SER A C 1
ATOM 624 O O . SER A 1 83 ? -9.892 -8.801 7.736 1.00 91.56 83 SER A O 1
ATOM 626 N N . THR A 1 84 ? -11.314 -7.319 8.645 1.00 91.06 84 THR A N 1
ATOM 627 C CA . THR A 1 84 ? -12.331 -7.450 7.591 1.00 91.06 84 THR A CA 1
ATOM 628 C C . THR A 1 84 ? -11.861 -6.880 6.255 1.00 91.06 84 THR A C 1
ATOM 630 O O . THR A 1 84 ? -12.272 -7.384 5.215 1.00 91.06 84 THR A O 1
ATOM 633 N N . MET A 1 85 ? -10.952 -5.900 6.259 1.00 91.06 85 MET A N 1
ATOM 634 C CA . MET A 1 85 ? -10.379 -5.291 5.054 1.00 91.06 85 MET A CA 1
ATOM 635 C C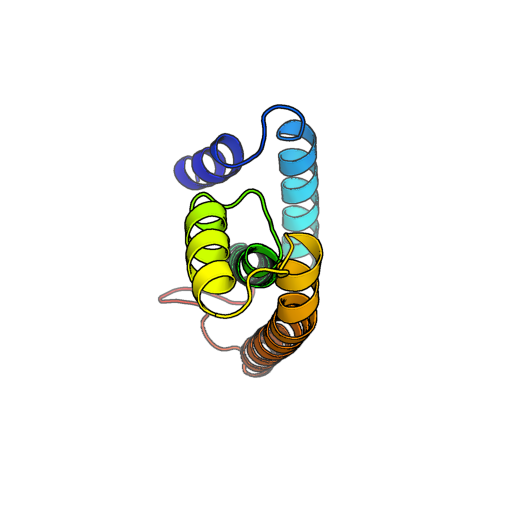 . MET A 1 85 ? -9.175 -6.056 4.474 1.00 91.06 85 MET A C 1
ATOM 637 O O . MET A 1 85 ? -8.899 -5.943 3.279 1.00 91.06 85 MET A O 1
ATOM 641 N N . VAL A 1 86 ? -8.469 -6.866 5.275 1.00 92.50 86 VAL A N 1
ATOM 642 C CA . VAL A 1 86 ? -7.294 -7.647 4.832 1.00 92.50 86 VAL A CA 1
ATOM 643 C C . VAL A 1 86 ? -7.595 -8.558 3.628 1.00 92.50 86 VAL A C 1
ATOM 645 O O . VAL A 1 86 ? -6.839 -8.493 2.656 1.00 92.50 86 VAL A O 1
ATOM 648 N N . PRO A 1 87 ? -8.684 -9.356 3.604 1.00 93.12 87 PRO A N 1
ATOM 649 C CA . PRO A 1 87 ? -9.018 -10.174 2.438 1.00 93.12 87 PRO A CA 1
ATOM 650 C C . PRO A 1 87 ? -9.196 -9.353 1.154 1.00 93.12 87 PRO A C 1
ATOM 652 O O . PRO A 1 87 ? -8.743 -9.773 0.091 1.00 93.12 87 PRO A O 1
ATOM 655 N N . TYR A 1 88 ? -9.794 -8.159 1.252 1.00 91.31 88 TYR A N 1
ATOM 656 C CA . TYR A 1 88 ? -9.954 -7.252 0.113 1.00 91.31 88 TYR A CA 1
ATOM 657 C C . TYR A 1 88 ? -8.607 -6.714 -0.367 1.00 91.31 88 TYR A C 1
ATOM 659 O O . TYR A 1 88 ? -8.353 -6.703 -1.569 1.00 91.31 88 TYR A O 1
ATOM 667 N N . SER A 1 89 ? -7.728 -6.313 0.556 1.00 92.38 89 SER A N 1
ATOM 668 C CA . SER A 1 89 ? -6.371 -5.856 0.233 1.00 92.38 89 SER A CA 1
ATOM 669 C C . SER A 1 89 ? -5.581 -6.931 -0.522 1.00 92.38 89 SER A C 1
ATOM 671 O O . SER A 1 89 ? -4.999 -6.641 -1.566 1.00 92.38 89 SER A O 1
ATOM 673 N N . ILE A 1 90 ? -5.646 -8.190 -0.073 1.00 93.00 90 ILE A N 1
ATOM 674 C CA . ILE A 1 90 ? -4.999 -9.328 -0.744 1.00 93.00 90 ILE A CA 1
ATOM 675 C C . ILE A 1 90 ? -5.602 -9.562 -2.134 1.00 93.00 90 ILE A C 1
ATOM 677 O O . ILE A 1 90 ? -4.861 -9.705 -3.106 1.00 93.00 90 ILE A O 1
ATOM 681 N N . ALA A 1 91 ? -6.932 -9.568 -2.253 1.00 93.50 91 ALA A N 1
ATOM 682 C CA . ALA A 1 91 ? -7.605 -9.754 -3.537 1.00 93.50 91 ALA A CA 1
ATOM 683 C C . ALA A 1 91 ? -7.227 -8.656 -4.546 1.00 93.50 91 ALA A C 1
ATOM 685 O O . ALA A 1 91 ? -6.913 -8.956 -5.699 1.00 93.50 91 ALA A O 1
ATOM 686 N N . PHE A 1 92 ? -7.189 -7.395 -4.107 1.00 91.75 92 PHE A N 1
ATOM 687 C CA . PHE A 1 92 ? -6.742 -6.274 -4.931 1.00 91.75 92 PHE A CA 1
ATOM 688 C C . PHE A 1 92 ? -5.262 -6.374 -5.290 1.00 91.75 92 PHE A C 1
ATOM 690 O O . PHE A 1 92 ? -4.911 -6.096 -6.432 1.00 91.75 92 PHE A O 1
ATOM 697 N N . MET A 1 93 ? -4.401 -6.784 -4.357 1.00 90.56 93 MET A N 1
ATOM 698 C CA . MET A 1 93 ? -2.975 -6.969 -4.620 1.00 90.56 93 MET A CA 1
ATOM 699 C C . MET A 1 93 ? -2.751 -8.024 -5.704 1.00 90.56 93 MET A C 1
ATOM 701 O O . MET A 1 93 ? -2.065 -7.751 -6.684 1.00 90.56 93 MET A O 1
ATOM 705 N N . ILE A 1 94 ? -3.413 -9.178 -5.597 1.00 92.56 94 ILE A N 1
ATOM 706 C CA . ILE A 1 94 ? -3.351 -10.229 -6.619 1.00 92.56 94 ILE A CA 1
ATOM 707 C C . ILE A 1 94 ? -3.898 -9.712 -7.955 1.00 92.56 94 ILE A C 1
ATOM 709 O O . ILE A 1 94 ? -3.235 -9.850 -8.981 1.00 92.56 94 ILE A O 1
ATOM 713 N N . GLY A 1 95 ? -5.078 -9.085 -7.954 1.00 94.06 95 GLY A N 1
ATOM 714 C CA . GLY A 1 95 ? -5.708 -8.571 -9.171 1.00 94.06 95 GLY A CA 1
ATOM 715 C C . GLY A 1 95 ? -4.846 -7.539 -9.902 1.00 94.06 95 GLY A C 1
ATOM 716 O O . GLY A 1 95 ? -4.642 -7.646 -11.111 1.00 94.06 95 GLY A O 1
ATOM 717 N N . TRP A 1 96 ? -4.277 -6.578 -9.173 1.00 90.62 96 TRP A N 1
ATOM 718 C CA . TRP A 1 96 ? -3.396 -5.562 -9.746 1.00 90.62 96 TRP A CA 1
ATOM 719 C C . TRP A 1 96 ? -2.063 -6.131 -10.227 1.00 90.62 96 TRP A C 1
ATOM 721 O O . TRP A 1 96 ? -1.576 -5.721 -11.280 1.00 90.62 96 TRP A O 1
ATOM 731 N N . THR A 1 97 ? -1.476 -7.088 -9.506 1.00 87.56 97 THR A N 1
ATOM 732 C CA . THR A 1 97 ? -0.258 -7.769 -9.961 1.00 87.56 97 THR A CA 1
ATOM 733 C C . THR A 1 97 ? -0.516 -8.582 -11.228 1.00 87.56 97 THR A C 1
ATOM 735 O O . THR A 1 97 ? 0.292 -8.533 -12.151 1.00 87.56 97 THR A O 1
ATOM 738 N N . LEU A 1 98 ? -1.649 -9.281 -11.328 1.00 91.88 98 LEU A N 1
ATOM 739 C CA . LEU A 1 98 ? -2.025 -9.992 -12.553 1.00 91.88 98 LEU A CA 1
ATOM 740 C C . LEU A 1 98 ? -2.202 -9.028 -13.727 1.00 91.88 98 LEU A C 1
ATOM 742 O O . LEU A 1 98 ? -1.701 -9.296 -14.816 1.00 91.88 98 LEU A O 1
ATOM 746 N N . LEU A 1 99 ? -2.850 -7.883 -13.501 1.00 89.81 99 LEU A N 1
ATOM 747 C CA . LEU A 1 99 ? -2.994 -6.845 -14.519 1.00 89.81 99 LEU A CA 1
ATOM 748 C C . LEU A 1 99 ? -1.629 -6.333 -15.001 1.00 89.81 99 LEU A C 1
ATOM 750 O O . LEU A 1 99 ? -1.416 -6.195 -16.203 1.00 89.81 99 LEU A O 1
ATOM 754 N N . LEU A 1 100 ? -0.691 -6.110 -14.076 1.00 86.25 100 LEU A N 1
ATOM 755 C CA . LEU A 1 100 ? 0.680 -5.711 -14.391 1.00 86.25 100 LEU A CA 1
ATOM 756 C C . LEU A 1 100 ? 1.405 -6.768 -15.233 1.00 86.25 100 LEU A C 1
ATOM 758 O O . LEU A 1 100 ? 2.069 -6.419 -16.205 1.00 86.25 100 LEU A O 1
ATOM 762 N N . ILE A 1 101 ? 1.255 -8.051 -14.890 1.00 85.25 101 ILE A N 1
ATOM 763 C CA . ILE A 1 101 ? 1.842 -9.167 -15.646 1.00 85.25 101 ILE A CA 1
ATOM 764 C C . ILE A 1 101 ? 1.272 -9.210 -17.065 1.00 85.25 101 ILE A C 1
ATOM 766 O O . ILE A 1 101 ? 2.031 -9.352 -18.018 1.00 85.25 101 ILE A O 1
ATOM 770 N N . VAL A 1 102 ? -0.044 -9.046 -17.226 1.00 86.94 102 VAL A N 1
ATOM 771 C CA . VAL A 1 102 ? -0.677 -8.948 -18.549 1.00 86.94 102 VAL A CA 1
ATOM 772 C C . VAL A 1 102 ? -0.065 -7.781 -19.329 1.00 86.94 102 VAL A C 1
ATOM 774 O O . VAL A 1 102 ? 0.424 -7.975 -20.438 1.00 86.94 102 VAL A O 1
ATOM 777 N N . TRP A 1 103 ? 0.003 -6.588 -18.738 1.00 82.94 103 TRP A N 1
ATOM 778 C CA . TRP A 1 103 ? 0.603 -5.416 -19.387 1.00 82.94 103 TRP A CA 1
ATOM 779 C C . TRP A 1 103 ? 2.051 -5.645 -19.827 1.00 82.94 103 TRP A C 1
ATOM 781 O O . TRP A 1 103 ? 2.440 -5.231 -20.919 1.00 82.94 103 TRP A O 1
ATOM 791 N N . PHE A 1 104 ? 2.819 -6.338 -18.991 1.00 80.94 104 PHE A N 1
ATOM 792 C CA . PHE A 1 104 ? 4.206 -6.686 -19.249 1.00 80.94 104 PHE A CA 1
ATOM 793 C C . PHE A 1 104 ? 4.354 -7.684 -20.406 1.00 80.94 104 PHE A C 1
ATOM 795 O O . PHE A 1 104 ? 5.106 -7.439 -21.345 1.00 80.94 104 PHE A O 1
ATOM 802 N N . VAL A 1 105 ? 3.597 -8.786 -20.377 1.00 79.19 105 VAL A N 1
ATOM 803 C CA . VAL A 1 105 ? 3.664 -9.857 -21.386 1.00 79.19 105 VAL A CA 1
ATOM 804 C C . VAL A 1 105 ? 3.199 -9.372 -22.759 1.00 79.19 105 VAL A C 1
ATOM 806 O O . VAL A 1 105 ? 3.792 -9.731 -23.773 1.00 79.19 105 VAL A O 1
ATOM 809 N N . PHE A 1 106 ? 2.163 -8.532 -22.806 1.00 80.69 106 PHE A N 1
ATOM 810 C CA . PHE A 1 106 ? 1.640 -7.970 -24.056 1.00 80.69 106 PHE A CA 1
ATOM 811 C C . PHE A 1 106 ? 2.398 -6.726 -24.538 1.00 80.69 106 PHE A C 1
ATOM 813 O O . PHE A 1 106 ? 2.012 -6.130 -25.543 1.00 80.69 106 PHE A O 1
ATOM 820 N N . ASN A 1 107 ? 3.472 -6.342 -23.844 1.00 76.81 107 ASN A N 1
ATOM 821 C CA . ASN A 1 107 ? 4.310 -5.190 -24.155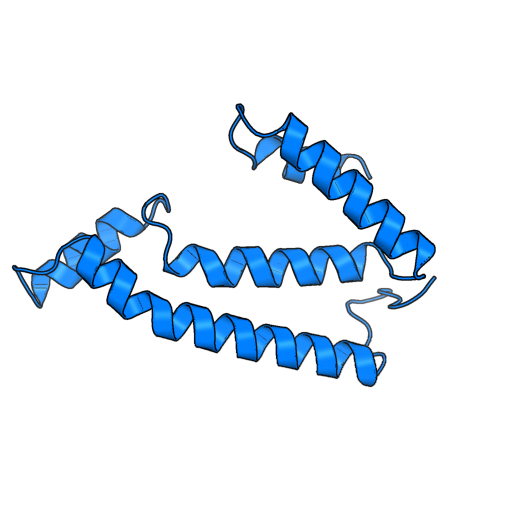 1.00 76.81 107 ASN A CA 1
ATOM 822 C C . ASN A 1 107 ? 3.499 -3.894 -24.380 1.00 76.81 107 ASN A C 1
ATOM 824 O O . ASN A 1 107 ? 3.746 -3.123 -25.310 1.00 76.81 107 ASN A O 1
ATOM 828 N N . LEU A 1 108 ? 2.474 -3.687 -23.545 1.00 79.50 108 LEU A N 1
ATOM 829 C CA . LEU A 1 108 ? 1.540 -2.575 -23.690 1.00 79.50 108 LEU A CA 1
ATOM 830 C C . LEU A 1 108 ? 2.159 -1.265 -23.177 1.00 79.50 108 LEU A C 1
ATOM 832 O O . LEU A 1 108 ? 2.738 -1.244 -22.088 1.00 79.50 108 LEU A O 1
ATOM 836 N N . PRO A 1 109 ? 1.985 -0.141 -23.895 1.00 79.31 109 PRO A N 1
ATOM 837 C CA . PRO A 1 109 ? 2.501 1.144 -23.446 1.00 79.31 109 PRO A CA 1
ATOM 838 C C . PRO A 1 109 ? 1.869 1.528 -22.104 1.00 79.31 109 PRO A C 1
ATOM 840 O O . PRO A 1 109 ? 0.646 1.579 -21.956 1.00 79.31 109 PRO A O 1
ATOM 843 N N . ILE A 1 110 ? 2.718 1.823 -21.119 1.00 77.56 110 ILE A N 1
ATOM 844 C CA . ILE A 1 110 ? 2.302 2.180 -19.749 1.00 77.56 110 ILE A CA 1
ATOM 845 C C . ILE A 1 110 ? 1.719 3.609 -19.708 1.00 77.56 110 ILE A C 1
ATOM 847 O O . ILE A 1 110 ? 1.044 4.011 -18.761 1.00 77.56 110 ILE A O 1
ATOM 851 N N . GLY A 1 111 ? 1.952 4.388 -20.765 1.00 77.25 111 GLY A N 1
ATOM 852 C CA . GLY A 1 111 ? 1.413 5.726 -20.968 1.00 77.25 111 GLY A CA 1
ATOM 853 C C . GLY A 1 111 ? 1.779 6.273 -22.351 1.00 77.25 111 GLY A C 1
ATOM 854 O O . GLY A 1 111 ? 2.496 5.611 -23.106 1.00 77.25 111 GLY A O 1
ATOM 855 N N . PRO A 1 112 ? 1.310 7.478 -22.715 1.00 69.25 112 PRO A N 1
ATOM 856 C CA . PRO A 1 112 ? 1.683 8.114 -23.974 1.00 69.25 112 PRO A CA 1
ATOM 857 C C . PRO A 1 112 ? 3.194 8.397 -23.993 1.00 69.25 112 PRO A C 1
ATOM 859 O O . PRO A 1 112 ? 3.689 9.198 -23.205 1.00 69.25 112 PRO A O 1
ATOM 862 N N . GLY A 1 113 ? 3.923 7.697 -24.869 1.00 66.88 113 GLY A N 1
ATOM 863 C CA . GLY A 1 113 ? 5.393 7.714 -24.914 1.00 66.88 113 GLY A CA 1
ATOM 864 C C . GLY A 1 113 ? 6.086 6.832 -23.863 1.00 66.88 113 GLY A C 1
ATOM 865 O O . GLY A 1 113 ? 7.305 6.879 -23.750 1.00 66.88 113 GLY A O 1
ATOM 866 N N . GLY A 1 114 ? 5.333 6.036 -23.094 1.00 60.16 114 GLY A N 1
ATOM 867 C CA . GLY A 1 114 ? 5.859 5.123 -22.080 1.00 60.16 114 GLY A CA 1
ATOM 868 C C . GLY A 1 114 ? 6.387 3.840 -22.710 1.00 60.16 114 GLY A C 1
ATOM 869 O O . GLY A 1 114 ? 5.610 2.942 -23.037 1.00 60.16 114 GLY A O 1
ATOM 870 N N . ILE A 1 115 ? 7.703 3.771 -22.879 1.00 59.06 115 ILE A N 1
ATOM 871 C CA . ILE A 1 115 ? 8.421 2.587 -23.355 1.00 59.06 115 ILE A CA 1
ATOM 872 C C . ILE A 1 115 ? 8.578 1.617 -22.172 1.00 59.06 115 ILE A C 1
ATOM 874 O O . ILE A 1 115 ? 8.905 2.040 -21.064 1.00 59.06 115 ILE A O 1
ATOM 878 N N . LEU A 1 116 ? 8.295 0.327 -22.371 1.00 58.47 116 LEU A N 1
ATOM 879 C CA . LEU A 1 116 ? 8.441 -0.708 -21.332 1.00 58.47 116 LEU A CA 1
ATOM 880 C C . LEU A 1 116 ? 9.904 -1.099 -21.091 1.00 58.47 116 LEU A C 1
ATOM 882 O O . LEU A 1 116 ? 10.271 -1.481 -19.979 1.00 58.47 116 LEU A O 1
ATOM 886 N N . PHE A 1 117 ? 10.718 -0.957 -22.132 1.00 58.12 117 PHE A N 1
ATOM 887 C CA . PHE A 1 117 ? 12.123 -1.326 -22.164 1.00 58.12 117 PHE A CA 1
ATOM 888 C C . PHE A 1 117 ? 12.958 -0.157 -22.694 1.00 58.12 117 PHE A C 1
ATOM 890 O O . PHE A 1 117 ? 12.458 0.611 -23.525 1.00 58.12 117 PHE A O 1
ATOM 897 N N . TYR A 1 118 ? 14.194 -0.029 -22.207 1.00 53.69 118 TYR A N 1
ATOM 898 C CA . TYR A 1 118 ? 15.219 0.863 -22.763 1.00 53.69 118 TYR A CA 1
ATOM 899 C C . TYR A 1 118 ? 16.235 0.060 -23.581 1.00 53.69 118 TYR A C 1
ATOM 901 O O . TYR A 1 118 ? 16.573 -1.063 -23.145 1.00 53.69 118 TYR A O 1
#

pLDDT: mean 79.11, std 12.61, range [38.81, 94.25]

Foldseek 3Di:
DVVVLVVQQVPDDPVCSVVSVVVVVVVVVVCVVVQFDPLLVVLVVVLVVVLCVQLDCPDPCNVVVVVVVCVVPVPDDNVNSNVVCVVVSVVSSVVSVVVSVVCLVVQPASDDVRGGGD

Sequence (118 aa):
MSALLRKLVLGAPDKYITAAVIFAGIMSNIASDAGYSPEFAQMAYRIGDSTTNIITPLMPYFAIIIAFAKKYDDDIGIGTLISTMVPYSIAFMIGWTLLLIVWFVFNLPIGPGGILFY